Protein AF-A0A525VLK0-F1 (afdb_monomer_lite)

Radius of gyration: 16.05 Å; chains: 1; bounding box: 24×48×28 Å

Structure (mmCIF, N/CA/C/O backbone):
data_AF-A0A525VLK0-F1
#
_entry.id   AF-A0A525VLK0-F1
#
loop_
_atom_site.group_PDB
_atom_site.id
_atom_site.type_symbol
_atom_site.label_atom_id
_atom_site.label_alt_id
_atom_site.label_comp_id
_atom_site.label_asym_id
_atom_site.label_entity_id
_atom_site.label_seq_id
_atom_site.pdbx_PDB_ins_code
_atom_site.Cartn_x
_atom_site.Cartn_y
_atom_site.Cartn_z
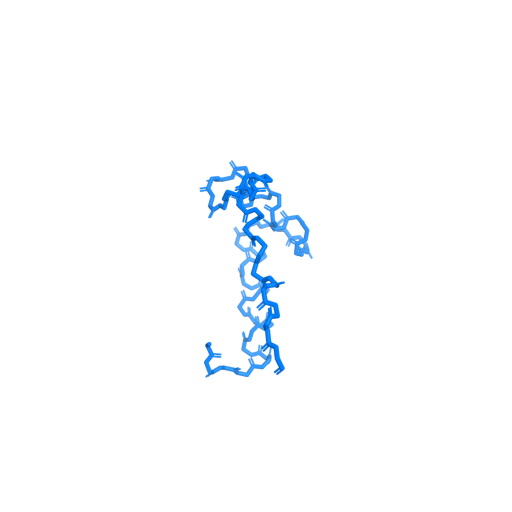_atom_site.occupancy
_atom_site.B_iso_or_equiv
_atom_site.auth_seq_id
_atom_site.auth_comp_id
_atom_site.auth_asym_id
_atom_site.auth_atom_id
_atom_site.pdbx_PDB_model_num
ATOM 1 N N . LEU A 1 1 ? 4.879 -14.745 -6.917 1.00 72.31 1 LEU A N 1
ATOM 2 C CA . LEU A 1 1 ? 4.901 -13.624 -7.882 1.00 72.31 1 LEU A CA 1
ATOM 3 C C . LEU A 1 1 ? 6.303 -13.566 -8.474 1.00 72.31 1 LEU A C 1
ATOM 5 O O . LEU A 1 1 ? 7.230 -13.268 -7.737 1.00 72.31 1 LEU A O 1
ATOM 9 N N . SER A 1 2 ? 6.480 -13.940 -9.741 1.00 90.25 2 SER A N 1
ATOM 10 C CA . SER A 1 2 ? 7.805 -13.992 -10.382 1.00 90.25 2 SER A CA 1
ATOM 11 C C . SER A 1 2 ? 8.198 -12.609 -10.909 1.00 90.25 2 SER A C 1
ATOM 13 O O . SER A 1 2 ? 8.119 -12.355 -12.106 1.00 90.25 2 SER A O 1
ATOM 15 N N . ILE A 1 3 ? 8.548 -11.692 -10.003 1.00 94.38 3 ILE A N 1
ATOM 16 C CA . ILE A 1 3 ? 8.974 -10.322 -10.333 1.00 94.38 3 ILE A CA 1
ATOM 17 C C . ILE A 1 3 ? 10.250 -9.946 -9.579 1.00 94.38 3 ILE A C 1
ATOM 19 O O . ILE A 1 3 ? 10.560 -10.532 -8.546 1.00 94.38 3 ILE A O 1
ATOM 23 N N . SER A 1 4 ? 10.967 -8.942 -10.085 1.00 96.38 4 SER A N 1
ATOM 24 C CA . SER A 1 4 ? 12.199 -8.449 -9.460 1.00 96.38 4 SER A CA 1
ATOM 25 C C . SER A 1 4 ? 11.937 -7.646 -8.178 1.00 96.38 4 SER A C 1
ATOM 27 O O . SER A 1 4 ? 10.899 -6.992 -8.042 1.00 96.38 4 SER A O 1
ATOM 29 N N . ASP A 1 5 ? 12.924 -7.591 -7.281 1.00 95.06 5 ASP A N 1
ATOM 30 C CA . ASP A 1 5 ? 12.902 -6.731 -6.090 1.00 95.06 5 ASP A CA 1
ATOM 31 C C . ASP A 1 5 ? 12.661 -5.250 -6.405 1.00 95.06 5 ASP A C 1
ATOM 33 O O . ASP A 1 5 ? 11.980 -4.548 -5.655 1.00 95.06 5 ASP A O 1
ATOM 37 N N . ILE A 1 6 ? 13.201 -4.759 -7.523 1.00 96.81 6 ILE A N 1
ATOM 38 C CA . ILE A 1 6 ? 13.016 -3.370 -7.963 1.00 96.81 6 ILE A CA 1
ATOM 39 C C . ILE A 1 6 ? 11.535 -3.123 -8.266 1.00 96.81 6 ILE A C 1
ATOM 41 O O . ILE A 1 6 ? 10.961 -2.123 -7.828 1.00 96.81 6 ILE A O 1
ATOM 45 N N . THR A 1 7 ? 10.896 -4.074 -8.948 1.00 97.06 7 THR A N 1
ATOM 46 C CA . THR A 1 7 ? 9.465 -4.040 -9.257 1.00 97.06 7 THR A CA 1
ATOM 47 C C . THR A 1 7 ? 8.635 -4.051 -7.972 1.00 97.06 7 THR A C 1
ATOM 49 O O . THR A 1 7 ? 7.741 -3.221 -7.813 1.00 97.06 7 THR A O 1
ATOM 52 N N . VAL A 1 8 ? 8.974 -4.910 -7.003 1.00 95.75 8 VAL A N 1
ATOM 53 C CA . VAL A 1 8 ? 8.308 -4.951 -5.687 1.00 95.75 8 VAL A CA 1
ATOM 54 C C . VAL A 1 8 ? 8.402 -3.603 -4.968 1.00 95.75 8 VAL A C 1
ATOM 56 O O . VAL A 1 8 ? 7.396 -3.101 -4.464 1.00 95.75 8 VAL A O 1
ATOM 59 N N . ARG A 1 9 ? 9.591 -2.989 -4.931 1.00 94.38 9 ARG A N 1
ATOM 60 C CA . ARG A 1 9 ? 9.802 -1.678 -4.294 1.00 94.38 9 ARG A CA 1
ATOM 61 C C . ARG A 1 9 ? 8.952 -0.598 -4.950 1.00 94.38 9 ARG A C 1
ATOM 63 O O . ARG A 1 9 ? 8.288 0.150 -4.239 1.00 94.38 9 ARG A O 1
ATOM 70 N N . HIS A 1 10 ? 8.912 -0.566 -6.281 1.00 96.12 10 HIS A N 1
ATOM 71 C CA . HIS A 1 10 ? 8.083 0.383 -7.018 1.00 96.12 10 HIS A CA 1
ATOM 72 C C . HIS A 1 10 ? 6.590 0.226 -6.692 1.00 96.12 10 HIS A C 1
ATOM 74 O O . HIS A 1 10 ? 5.905 1.218 -6.438 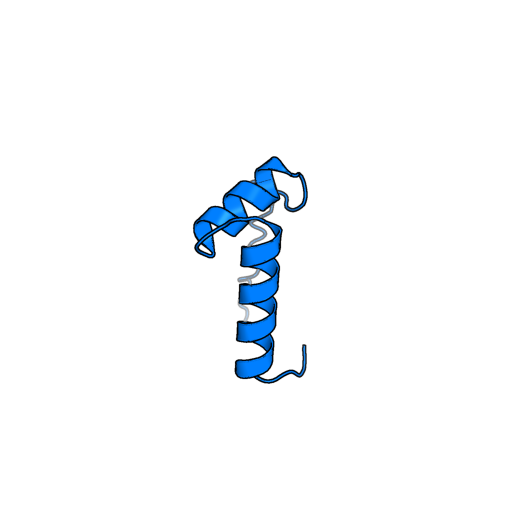1.00 96.12 10 HIS A O 1
ATOM 80 N N . HIS A 1 11 ? 6.088 -1.013 -6.637 1.00 9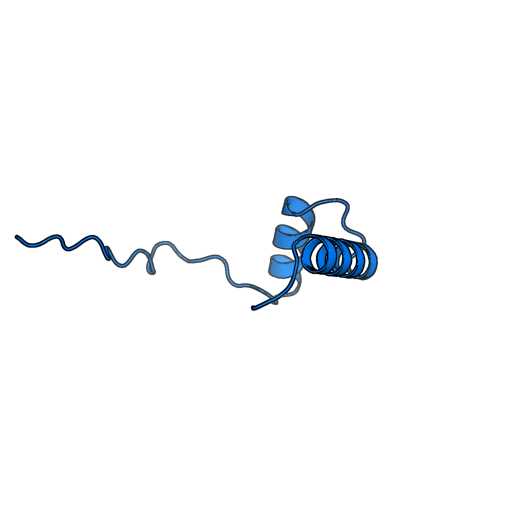4.25 11 HIS A N 1
ATOM 81 C CA . HIS A 1 11 ? 4.704 -1.275 -6.245 1.00 94.25 11 HIS A CA 1
ATOM 82 C C . HIS A 1 11 ? 4.409 -0.801 -4.823 1.00 94.25 11 HIS A C 1
ATOM 84 O O . HIS A 1 11 ? 3.396 -0.140 -4.608 1.00 94.25 11 HIS A O 1
ATOM 90 N N . LEU A 1 12 ? 5.295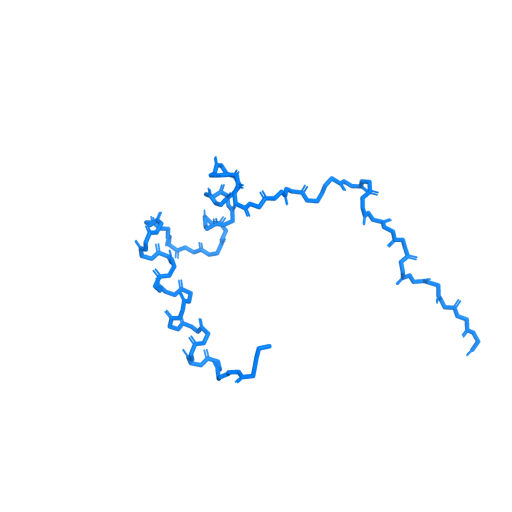 -1.086 -3.866 1.00 93.56 12 LEU A N 1
ATOM 91 C CA . LEU A 1 12 ? 5.110 -0.648 -2.483 1.00 93.56 12 LEU A CA 1
ATOM 92 C C . LEU A 1 12 ? 5.083 0.876 -2.360 1.00 93.56 12 LEU A C 1
ATOM 94 O O . LEU A 1 12 ? 4.184 1.393 -1.706 1.00 93.56 12 LEU A O 1
ATOM 98 N N . THR A 1 13 ? 5.992 1.595 -3.025 1.00 94.88 13 THR A N 1
ATOM 99 C CA . THR A 1 13 ? 5.970 3.066 -3.045 1.00 94.88 13 THR A CA 1
ATOM 100 C C . THR A 1 13 ? 4.656 3.592 -3.618 1.00 94.88 13 THR A C 1
ATOM 102 O O . THR A 1 13 ? 4.010 4.429 -3.005 1.00 94.88 13 THR A O 1
ATOM 105 N N . ARG A 1 14 ? 4.186 3.036 -4.740 1.00 95.88 14 ARG A N 1
ATOM 106 C CA . ARG A 1 14 ? 2.908 3.437 -5.349 1.00 95.88 14 ARG A CA 1
ATOM 107 C C . ARG A 1 14 ? 1.707 3.177 -4.438 1.00 95.88 14 ARG A C 1
ATOM 109 O O . ARG A 1 14 ? 0.761 3.958 -4.443 1.00 95.88 14 ARG A O 1
ATOM 116 N N . ILE A 1 15 ? 1.717 2.082 -3.680 1.00 94.94 15 ILE A N 1
ATOM 117 C CA . ILE A 1 15 ? 0.672 1.775 -2.692 1.00 94.94 15 ILE A CA 1
ATOM 118 C C . ILE A 1 15 ? 0.733 2.771 -1.528 1.00 94.94 15 ILE A C 1
ATOM 120 O O . ILE A 1 15 ? -0.304 3.277 -1.105 1.00 94.94 15 ILE A O 1
ATOM 124 N N . PHE A 1 16 ? 1.936 3.074 -1.039 1.00 94.75 16 PHE A N 1
ATOM 125 C CA . PHE A 1 16 ? 2.159 4.060 0.016 1.00 94.75 16 PHE A CA 1
ATOM 126 C C . PHE A 1 16 ? 1.644 5.444 -0.374 1.00 94.75 16 PHE A C 1
ATOM 128 O O . PHE A 1 16 ? 0.889 6.036 0.394 1.00 94.75 16 PHE A O 1
ATOM 135 N N . ASP A 1 17 ? 1.961 5.904 -1.585 1.00 94.88 17 ASP A N 1
ATOM 136 C CA . ASP A 1 17 ? 1.509 7.194 -2.110 1.00 94.88 17 ASP A CA 1
ATOM 137 C C . ASP A 1 17 ? -0.021 7.265 -2.188 1.00 94.88 17 ASP A C 1
ATOM 139 O O . ASP A 1 17 ? -0.627 8.248 -1.768 1.00 94.88 17 ASP A O 1
ATOM 143 N N . LYS A 1 18 ? -0.666 6.194 -2.670 1.00 94.06 18 LYS A N 1
ATOM 144 C CA . LYS A 1 18 ? -2.132 6.121 -2.780 1.00 94.06 18 LYS A CA 1
ATOM 145 C C . LYS A 1 18 ? -2.845 6.173 -1.433 1.00 94.06 18 LYS A C 1
ATOM 147 O O . LYS A 1 18 ? -3.977 6.640 -1.370 1.00 94.06 18 LYS A O 1
ATOM 152 N N . LEU A 1 19 ? -2.211 5.663 -0.383 1.00 92.44 19 LEU A N 1
ATOM 153 C CA . LEU A 1 19 ? -2.783 5.610 0.962 1.00 92.44 19 LEU A CA 1
ATOM 154 C C . LEU A 1 19 ? -2.255 6.730 1.870 1.00 92.44 19 LEU A C 1
ATOM 156 O O . LEU A 1 19 ? -2.670 6.819 3.021 1.00 92.44 19 LEU A O 1
ATOM 160 N N . GLY A 1 20 ? -1.345 7.577 1.377 1.00 94.12 20 GLY A N 1
ATOM 161 C CA . GLY A 1 20 ? -0.734 8.655 2.156 1.00 94.12 20 GLY A CA 1
ATOM 162 C C . GLY A 1 20 ? 0.103 8.162 3.344 1.00 94.12 20 GLY A C 1
ATOM 163 O O . GLY A 1 20 ? 0.208 8.853 4.357 1.00 94.12 20 GLY A O 1
ATOM 164 N N . VAL A 1 21 ? 0.683 6.960 3.26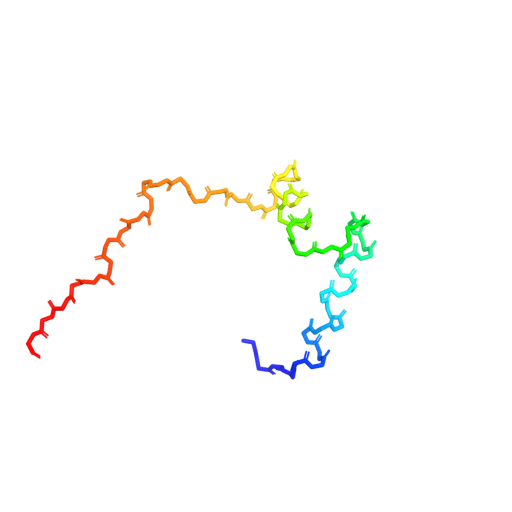2 1.00 95.62 21 VAL A N 1
ATOM 165 C CA . VAL A 1 21 ? 1.423 6.325 4.368 1.00 95.62 21 VAL A CA 1
ATOM 166 C C . VAL A 1 21 ? 2.923 6.292 4.103 1.00 95.62 21 VAL A C 1
ATOM 168 O O . VAL A 1 21 ? 3.369 6.013 3.003 1.00 95.62 21 VAL A O 1
ATOM 171 N N . ALA A 1 22 ? 3.733 6.523 5.137 1.00 91.69 22 ALA A N 1
ATOM 172 C CA . ALA A 1 22 ? 5.190 6.624 4.986 1.00 91.69 22 ALA A CA 1
ATOM 173 C C . ALA A 1 22 ? 5.934 5.278 5.061 1.00 91.69 22 ALA A C 1
ATOM 175 O O . ALA A 1 22 ? 7.122 5.205 4.752 1.00 91.69 22 ALA A O 1
ATOM 176 N N . ASN A 1 23 ? 5.290 4.221 5.563 1.00 92.06 23 ASN A N 1
ATOM 177 C CA . ASN A 1 23 ? 5.950 2.943 5.812 1.00 92.06 23 ASN A CA 1
ATOM 178 C C . ASN A 1 23 ? 4.956 1.775 5.884 1.00 92.06 23 ASN A C 1
ATOM 180 O O . ASN A 1 23 ? 3.738 1.955 5.923 1.00 92.06 23 ASN A O 1
ATOM 184 N N . ARG A 1 24 ? 5.509 0.558 5.955 1.00 92.25 24 ARG A N 1
ATOM 185 C CA . ARG A 1 24 ? 4.744 -0.697 6.013 1.00 92.25 24 ARG A CA 1
ATOM 186 C C . ARG A 1 24 ? 3.840 -0.807 7.242 1.00 92.25 24 ARG A C 1
ATOM 188 O O . ARG A 1 24 ? 2.752 -1.353 7.128 1.00 92.25 24 ARG A O 1
ATOM 195 N N . GLN A 1 25 ? 4.265 -0.298 8.397 1.00 94.56 25 GLN A N 1
ATOM 196 C CA . GLN A 1 25 ? 3.461 -0.369 9.623 1.00 94.56 25 GLN A CA 1
ATOM 197 C C . GLN A 1 25 ? 2.199 0.489 9.494 1.00 94.56 25 GLN A C 1
ATOM 199 O O . GLN A 1 25 ? 1.094 0.005 9.723 1.00 94.56 25 GLN A O 1
ATOM 204 N N . LYS A 1 26 ? 2.348 1.739 9.041 1.00 94.69 26 LYS A N 1
ATOM 205 C CA . LYS A 1 26 ? 1.219 2.637 8.772 1.00 94.69 26 LYS A CA 1
ATOM 206 C C . LYS A 1 26 ? 0.318 2.104 7.661 1.00 94.69 26 LYS A C 1
ATOM 208 O O . LYS A 1 26 ? -0.898 2.234 7.771 1.00 94.69 26 LYS A O 1
ATOM 213 N N . LEU A 1 27 ? 0.898 1.475 6.634 1.00 94.38 27 LEU A N 1
ATOM 214 C CA . LEU A 1 27 ? 0.136 0.773 5.601 1.00 94.38 27 LEU A CA 1
ATOM 215 C C . LEU A 1 27 ? -0.766 -0.302 6.214 1.00 94.38 27 LEU A C 1
ATOM 217 O O . LEU A 1 27 ? -1.957 -0.309 5.930 1.00 94.38 27 LEU A O 1
ATOM 221 N N . LEU A 1 28 ? -0.214 -1.179 7.056 1.00 93.06 28 LEU A N 1
ATOM 222 C CA . LEU A 1 28 ? -0.961 -2.283 7.659 1.00 93.06 28 LEU A CA 1
ATOM 223 C C . LEU A 1 28 ? -2.118 -1.778 8.533 1.00 93.06 28 LEU A C 1
ATOM 225 O O . LEU A 1 28 ? -3.240 -2.253 8.392 1.00 93.06 28 LEU A O 1
ATOM 229 N N . ILE A 1 29 ? -1.858 -0.775 9.378 1.00 93.56 29 ILE A N 1
ATOM 230 C CA . ILE A 1 29 ? -2.885 -0.147 10.225 1.00 93.56 29 ILE A CA 1
ATOM 231 C C . ILE A 1 29 ? -3.993 0.470 9.360 1.00 93.56 29 ILE A C 1
ATOM 233 O O . ILE A 1 29 ? -5.175 0.266 9.624 1.00 93.56 29 ILE A O 1
ATOM 237 N N . SER A 1 30 ? -3.620 1.191 8.300 1.00 94.06 30 SER A N 1
ATOM 238 C CA . SER A 1 30 ? -4.591 1.825 7.399 1.00 94.06 30 SER A CA 1
ATOM 239 C C . SER A 1 30 ? -5.419 0.787 6.647 1.00 94.06 30 SER A C 1
ATOM 241 O O . SER A 1 30 ? -6.630 0.929 6.540 1.00 94.06 30 SER A O 1
ATOM 243 N N . ALA A 1 31 ? -4.787 -0.283 6.163 1.00 93.56 31 ALA A N 1
ATOM 244 C CA . ALA A 1 31 ? -5.470 -1.369 5.475 1.00 93.56 31 ALA A CA 1
ATOM 245 C C . ALA A 1 31 ? -6.466 -2.090 6.400 1.00 93.56 31 ALA A C 1
ATOM 247 O O . ALA A 1 31 ? -7.565 -2.414 5.959 1.00 93.56 31 ALA A O 1
ATOM 248 N N . TYR A 1 32 ? -6.127 -2.262 7.681 1.00 93.88 32 TYR A N 1
ATOM 249 C CA . TYR A 1 32 ? -7.050 -2.792 8.687 1.00 93.88 32 TYR A CA 1
ATOM 250 C C . TYR A 1 32 ? -8.246 -1.855 8.916 1.00 93.88 32 TYR A C 1
ATOM 252 O O . TYR A 1 32 ? -9.390 -2.293 8.848 1.00 93.88 32 TYR A O 1
ATOM 260 N N . HIS A 1 33 ? -8.014 -0.549 9.095 1.00 93.25 33 HIS A N 1
ATOM 261 C CA . HIS A 1 33 ? -9.104 0.426 9.259 1.00 93.25 33 HIS A CA 1
ATOM 262 C C . HIS A 1 33 ? -10.017 0.529 8.028 1.00 93.25 33 HIS A C 1
ATOM 264 O O . HIS A 1 33 ? -11.200 0.824 8.165 1.00 93.25 33 HIS A O 1
ATOM 270 N N . LEU A 1 34 ? -9.475 0.286 6.832 1.00 93.50 34 LEU A N 1
ATOM 271 C CA . LEU A 1 34 ? -10.230 0.245 5.579 1.00 93.50 34 LEU A CA 1
ATOM 272 C C . LEU A 1 34 ? -10.942 -1.099 5.339 1.00 93.50 34 LEU A C 1
ATOM 274 O O . LEU A 1 34 ? -11.628 -1.232 4.328 1.00 93.50 34 LEU A O 1
ATOM 278 N N . GLY A 1 35 ? -10.767 -2.099 6.211 1.00 93.31 35 GLY A N 1
ATOM 279 C CA . GLY A 1 35 ? -11.331 -3.440 6.028 1.00 93.31 35 GLY A CA 1
ATOM 280 C C . GLY A 1 35 ? -10.708 -4.229 4.869 1.00 93.31 35 GLY A C 1
ATOM 281 O O . GLY A 1 35 ? -11.334 -5.136 4.334 1.00 93.31 35 GLY A O 1
ATOM 282 N N . LEU A 1 36 ? -9.489 -3.874 4.443 1.00 91.88 36 LEU A N 1
ATOM 283 C CA . LEU A 1 36 ? -8.758 -4.563 3.367 1.00 91.88 36 LEU A CA 1
ATOM 284 C C . LEU A 1 36 ? -8.026 -5.818 3.856 1.00 91.88 36 LEU A C 1
ATOM 286 O O . LEU A 1 36 ? -7.632 -6.656 3.046 1.00 91.88 36 LEU A O 1
ATOM 290 N N . VAL A 1 37 ? -7.783 -5.911 5.162 1.00 91.94 37 VAL A N 1
ATOM 291 C CA . VAL A 1 37 ? -7.107 -7.035 5.810 1.00 91.94 37 VAL A CA 1
ATOM 292 C C . VAL A 1 37 ? -7.743 -7.299 7.162 1.00 91.94 37 VAL A C 1
ATOM 294 O O . VAL A 1 37 ? -7.925 -6.375 7.953 1.00 91.94 37 VAL A O 1
ATOM 297 N N . ASP A 1 38 ? -7.998 -8.571 7.439 1.00 89.56 38 ASP A N 1
ATOM 298 C CA . ASP A 1 38 ? -8.344 -9.031 8.775 1.00 89.56 38 ASP A CA 1
ATOM 299 C C . ASP A 1 38 ? -7.071 -9.273 9.584 1.00 89.56 38 ASP A C 1
ATOM 301 O O . ASP A 1 38 ? -6.073 -9.810 9.089 1.00 89.56 38 ASP A O 1
ATOM 305 N N . LEU A 1 39 ? -7.099 -8.887 10.859 1.00 81.81 39 LEU A N 1
ATOM 306 C CA . LEU A 1 39 ? -6.089 -9.350 11.800 1.00 81.81 39 LEU A CA 1
ATOM 307 C C . LEU A 1 39 ? -6.304 -10.852 12.001 1.00 81.81 39 LEU A C 1
ATOM 309 O O . LEU A 1 39 ? -7.434 -11.254 12.286 1.00 81.81 39 LEU A O 1
ATOM 313 N N . PRO A 1 40 ? -5.258 -11.691 11.892 1.00 73.88 40 PRO A N 1
ATOM 314 C CA . PRO A 1 40 ? -5.393 -13.093 12.235 1.00 73.88 40 PRO A CA 1
ATOM 315 C C . PRO A 1 40 ? -5.778 -13.179 13.714 1.00 73.88 40 PRO A C 1
ATOM 317 O O . PRO A 1 40 ? -4.954 -12.978 14.606 1.00 73.88 40 PRO A O 1
ATOM 320 N N . THR A 1 41 ? -7.056 -13.446 13.988 1.00 67.62 41 THR A N 1
ATOM 321 C CA . THR A 1 41 ? -7.505 -13.859 15.313 1.00 67.62 41 THR A CA 1
ATOM 322 C C . THR A 1 41 ? -6.690 -15.093 15.692 1.00 67.62 41 THR A C 1
ATOM 324 O O . THR A 1 41 ? -6.536 -16.008 14.881 1.00 67.62 41 THR A O 1
ATOM 327 N N . SER A 1 42 ? -6.169 -15.137 16.921 1.00 64.25 42 SER A N 1
ATOM 328 C CA . SER A 1 42 ? -5.301 -16.218 17.424 1.00 64.25 42 SER A CA 1
ATOM 329 C C . SER 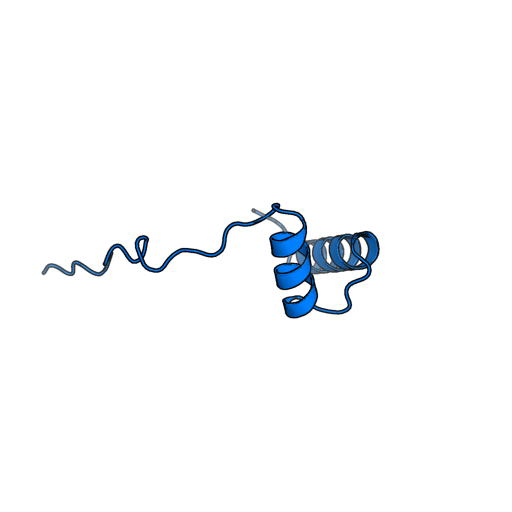A 1 42 ? -5.898 -17.631 17.301 1.00 64.25 42 SER A C 1
ATOM 331 O O . SER A 1 42 ? -5.181 -18.613 17.462 1.00 64.25 42 SER A O 1
ATOM 333 N N . ALA A 1 43 ? -7.180 -17.752 16.946 1.00 59.06 43 ALA A N 1
ATOM 334 C CA . ALA A 1 43 ? -7.848 -18.997 16.585 1.00 59.06 43 ALA A CA 1
ATOM 335 C C . ALA A 1 43 ? -7.358 -19.637 15.265 1.00 59.06 43 ALA A C 1
ATOM 337 O O . ALA A 1 43 ? -7.666 -20.798 15.022 1.00 59.06 43 ALA A O 1
ATOM 338 N N . GLN A 1 44 ? -6.606 -18.923 14.416 1.00 54.53 44 GLN A N 1
ATOM 339 C CA . GLN A 1 44 ? -6.011 -19.472 13.181 1.00 54.53 44 GLN A CA 1
ATOM 340 C C . GLN A 1 44 ? -4.535 -19.879 13.342 1.00 54.53 44 GLN A C 1
ATOM 342 O O . GLN A 1 44 ? -3.856 -20.170 12.358 1.00 54.53 44 GLN A O 1
ATOM 347 N N . ALA A 1 45 ? -4.028 -19.962 14.577 1.00 56.94 45 ALA A N 1
ATOM 348 C CA . ALA A 1 45 ? -2.777 -20.655 14.869 1.00 56.94 45 ALA A CA 1
ATOM 349 C C . ALA A 1 45 ? -2.996 -22.179 14.810 1.00 56.94 45 ALA A C 1
ATOM 351 O O . ALA A 1 45 ? -2.922 -22.873 15.821 1.00 56.94 45 ALA A O 1
ATOM 352 N N . SER A 1 46 ? -3.299 -22.724 13.629 1.00 56.44 46 SER A N 1
ATOM 353 C CA . SER A 1 46 ? -3.193 -24.168 13.423 1.00 56.44 46 SER A CA 1
ATOM 354 C C . SER A 1 46 ? -1.708 -24.551 13.496 1.00 56.44 46 SER A C 1
ATOM 356 O O . SER A 1 46 ? -0.915 -24.005 12.719 1.00 56.44 46 SER A O 1
ATOM 358 N N . PRO A 1 47 ? -1.301 -25.461 14.399 1.00 58.19 47 PRO A N 1
ATOM 359 C CA . PRO A 1 47 ? 0.084 -25.869 14.548 1.00 58.19 47 PRO A CA 1
ATOM 360 C C . PRO A 1 47 ? 0.453 -26.789 13.383 1.00 58.19 47 PRO A C 1
ATOM 362 O O . PRO A 1 47 ? 0.431 -28.008 13.506 1.00 58.19 47 PRO A O 1
ATOM 365 N N . ILE A 1 48 ? 0.821 -26.219 12.234 1.00 52.12 48 ILE A N 1
ATOM 366 C CA . ILE A 1 48 ? 1.521 -26.971 11.183 1.00 52.12 48 ILE A CA 1
ATOM 367 C C . ILE A 1 48 ? 3.008 -27.011 11.555 1.00 52.12 48 ILE A C 1
ATOM 369 O O . ILE A 1 48 ? 3.878 -26.463 10.890 1.00 52.12 48 ILE A O 1
ATOM 373 N N . TYR A 1 49 ? 3.284 -27.632 12.697 1.00 56.25 49 TYR A N 1
ATOM 374 C CA . TYR A 1 49 ? 4.574 -28.244 12.983 1.00 56.25 49 TYR A CA 1
ATOM 375 C C . TYR A 1 49 ? 4.299 -29.634 13.556 1.00 56.25 49 TYR A C 1
ATOM 377 O O . TYR A 1 49 ? 4.719 -29.994 14.651 1.00 56.25 49 TYR A O 1
ATOM 385 N N . SER A 1 50 ? 3.526 -30.425 12.812 1.00 55.41 50 SER A N 1
ATOM 386 C CA . SER A 1 50 ? 3.599 -31.873 12.940 1.00 55.41 50 SER A CA 1
ATOM 387 C C . SER A 1 50 ? 4.843 -32.320 12.182 1.00 55.41 50 SER A C 1
ATOM 389 O O . SER A 1 50 ? 4.815 -32.499 10.967 1.00 55.41 50 SER A O 1
ATOM 391 N N . SER A 1 51 ? 5.948 -32.453 12.915 1.00 63.19 51 SER A N 1
ATOM 392 C CA . SER A 1 51 ? 7.007 -33.392 12.544 1.00 63.19 51 SER A CA 1
ATOM 393 C C . SER A 1 51 ? 6.397 -34.798 12.496 1.00 63.19 51 SER A C 1
ATOM 395 O O . SER A 1 51 ? 5.561 -35.128 13.345 1.00 63.19 51 SER A O 1
ATOM 397 N N . PRO A 1 52 ? 6.777 -35.618 11.508 1.00 59.62 52 PRO A N 1
ATOM 398 C CA . PRO A 1 52 ? 7.245 -36.942 11.899 1.00 59.62 52 PRO A CA 1
ATOM 399 C C . PRO A 1 52 ? 8.436 -37.459 11.074 1.00 59.62 52 PRO A C 1
ATOM 401 O O . PRO A 1 52 ? 8.497 -37.249 9.865 1.00 59.62 52 PRO A O 1
ATOM 404 N N . ALA A 1 53 ? 9.265 -38.226 11.796 1.00 47.75 53 ALA A N 1
ATOM 405 C CA . ALA A 1 53 ? 10.245 -39.242 11.384 1.00 47.75 53 ALA A CA 1
ATOM 406 C C . ALA A 1 53 ? 11.538 -38.782 10.689 1.00 47.75 53 ALA A C 1
ATOM 408 O O . ALA A 1 53 ? 11.511 -38.436 9.489 1.00 47.75 53 ALA A O 1
#

Foldseek 3Di:
DPDDPVVVVVVVVVLCVVQVHDDDVRSVVSCVVVVVDDDPDPVPPPPPPPDDD

Secondary structure (DSSP, 8-state):
----HHHHHHHHHHHHHHHT-SSHHHHHHHHHHTTSS----GGG---------

pLDDT: mean 84.08, std 15.82, range [47.75, 97.06]

Sequence (53 aa):
LSISDITVRHHLTRIFDKLGVANRQKLLISAYHLGLVDLPTSAQASPIYSSPA